Protein AF-A0A7W9GC64-F1 (afdb_monomer_lite)

InterPro domains:
  IPR036388 Winged helix-like DNA-binding domain superfamily [G3DSA:1.10.10.10] (1-69)
  IPR036390 Winged helix DNA-binding domain superfamily [SSF46785] (1-61)

pLDDT: mean 94.0, std 7.26, range [59.38, 98.75]

Sequence (69 aa):
MSAPALSRHLRVLRAGGLVQAEAGGSDARLRLYTLRQEPFAALQAWLDQVQAFWAEQLGSFKDHVERSR

Structure (mmCIF, N/CA/C/O backbone):
data_AF-A0A7W9GC64-F1
#
_entry.id   AF-A0A7W9GC64-F1
#
loop_
_atom_site.group_PDB
_atom_site.id
_atom_site.type_symbol
_atom_site.label_atom_id
_atom_site.label_alt_id
_atom_site.label_comp_id
_atom_site.label_asym_id
_atom_site.label_entity_id
_atom_site.label_seq_id
_atom_site.pdbx_PDB_ins_code
_atom_site.Cartn_x
_atom_site.Cartn_y
_atom_site.Cartn_z
_atom_site.occupancy
_atom_site.B_iso_or_equiv
_atom_site.auth_seq_id
_atom_site.auth_comp_id
_atom_site.auth_asym_id
_atom_site.auth_atom_id
_atom_site.pdbx_PDB_model_num
ATOM 1 N N . MET A 1 1 ? 13.013 15.948 -12.217 1.00 65.94 1 MET A N 1
ATOM 2 C CA . MET A 1 1 ? 13.617 14.650 -11.819 1.00 65.94 1 MET A CA 1
ATOM 3 C C . MET A 1 1 ? 14.543 14.169 -12.923 1.00 65.94 1 MET A C 1
ATOM 5 O O . MET A 1 1 ? 14.211 14.359 -14.083 1.00 65.94 1 MET A O 1
ATOM 9 N N . SER A 1 2 ? 15.682 13.565 -12.586 1.00 92.88 2 SER A N 1
ATOM 10 C CA . SER A 1 2 ? 16.622 13.022 -13.576 1.00 92.88 2 SER A CA 1
ATOM 11 C C . SER A 1 2 ? 16.244 11.593 -13.998 1.00 92.88 2 SER A C 1
ATOM 13 O O . SER A 1 2 ? 15.600 10.864 -13.237 1.00 92.88 2 SER A O 1
ATOM 15 N N . ALA A 1 3 ? 16.669 11.163 -15.191 1.00 90.00 3 ALA A N 1
ATOM 16 C CA . ALA A 1 3 ? 16.436 9.797 -15.676 1.00 90.00 3 ALA A CA 1
ATOM 17 C C . ALA A 1 3 ? 16.981 8.695 -14.730 1.00 90.00 3 ALA A C 1
ATOM 19 O O . ALA A 1 3 ? 16.283 7.695 -14.517 1.00 90.00 3 ALA A O 1
ATOM 20 N N . PRO A 1 4 ? 18.150 8.866 -14.070 1.00 94.38 4 PRO A N 1
ATOM 21 C CA . PRO A 1 4 ? 18.610 7.930 -13.042 1.00 94.38 4 PRO A CA 1
ATOM 22 C C . PRO A 1 4 ? 17.692 7.859 -11.813 1.00 94.38 4 PRO A C 1
ATOM 24 O O . PRO A 1 4 ? 17.475 6.772 -11.273 1.00 94.38 4 PRO A O 1
ATOM 27 N N . ALA A 1 5 ? 17.133 8.993 -11.373 1.00 95.88 5 ALA A N 1
ATOM 28 C CA . ALA A 1 5 ? 16.208 9.032 -10.239 1.00 95.88 5 ALA A CA 1
ATOM 29 C C . ALA A 1 5 ? 14.885 8.324 -10.570 1.00 95.88 5 ALA A C 1
ATOM 31 O O . ALA A 1 5 ? 14.422 7.490 -9.794 1.00 95.88 5 ALA A O 1
ATOM 32 N N . LEU A 1 6 ? 14.325 8.576 -11.757 1.00 94.19 6 LEU A N 1
ATOM 33 C CA . LEU A 1 6 ? 13.116 7.895 -12.225 1.00 94.19 6 LEU A CA 1
ATOM 34 C C . LEU A 1 6 ? 13.322 6.376 -12.335 1.00 94.19 6 LEU A C 1
ATOM 36 O O . LEU A 1 6 ? 12.505 5.606 -11.839 1.00 94.19 6 LEU A O 1
ATOM 40 N N . SER A 1 7 ? 14.451 5.939 -12.903 1.00 93.38 7 SER A N 1
ATOM 41 C CA . SER A 1 7 ? 14.793 4.511 -13.006 1.00 93.38 7 SER A CA 1
ATOM 42 C C . SER A 1 7 ? 14.906 3.840 -11.635 1.00 93.38 7 SER A C 1
ATOM 44 O O . SER A 1 7 ? 14.508 2.687 -11.465 1.00 93.38 7 SER A O 1
ATOM 46 N N . ARG A 1 8 ? 15.430 4.562 -10.635 1.00 95.69 8 ARG A N 1
ATOM 47 C CA . ARG A 1 8 ? 15.493 4.083 -9.251 1.00 95.69 8 ARG A CA 1
ATOM 48 C C . ARG A 1 8 ? 14.095 3.920 -8.656 1.00 95.69 8 ARG A C 1
ATOM 50 O O . ARG A 1 8 ? 13.823 2.865 -8.092 1.00 95.69 8 ARG A O 1
ATOM 57 N N . HIS A 1 9 ? 13.213 4.907 -8.819 1.00 96.19 9 HIS A N 1
ATOM 58 C CA . HIS A 1 9 ? 11.830 4.811 -8.342 1.00 96.19 9 HIS A CA 1
ATOM 59 C C . HIS A 1 9 ? 11.080 3.654 -9.004 1.00 96.19 9 HIS A C 1
ATOM 61 O O . HIS A 1 9 ? 10.506 2.830 -8.301 1.00 96.19 9 HIS A O 1
ATOM 67 N N . LEU A 1 10 ? 11.153 3.520 -10.331 1.00 96.00 10 LEU A N 1
ATOM 68 C CA . LEU A 1 10 ? 10.496 2.426 -11.053 1.00 96.00 10 LEU A CA 1
ATOM 69 C C . LEU A 1 10 ? 11.006 1.049 -10.616 1.00 96.00 10 LEU A C 1
ATOM 71 O O . LEU A 1 10 ? 10.221 0.108 -10.518 1.00 96.00 10 LEU A O 1
ATOM 75 N N . ARG A 1 11 ? 12.299 0.923 -10.289 1.00 95.50 11 ARG A N 1
ATOM 76 C CA . ARG A 1 11 ? 12.847 -0.316 -9.724 1.00 95.50 11 ARG A CA 1
ATOM 77 C C . ARG A 1 11 ? 12.223 -0.645 -8.369 1.00 95.50 11 ARG A C 1
ATOM 79 O O . ARG A 1 11 ? 11.830 -1.787 -8.165 1.00 95.50 11 ARG A O 1
ATOM 86 N N . VAL A 1 12 ? 12.129 0.333 -7.468 1.00 97.69 12 VAL A N 1
ATOM 87 C CA . VAL A 1 12 ? 11.532 0.143 -6.134 1.00 97.69 12 VAL A CA 1
ATOM 88 C C . VAL A 1 12 ? 10.048 -0.200 -6.248 1.00 97.69 12 VAL A C 1
ATOM 90 O O . VAL A 1 12 ? 9.605 -1.182 -5.663 1.00 97.69 12 VAL A O 1
ATOM 93 N N . LEU A 1 13 ? 9.297 0.547 -7.060 1.00 97.00 13 LEU A N 1
ATOM 94 C CA . LEU A 1 13 ? 7.870 0.306 -7.278 1.00 97.00 13 LEU A CA 1
ATOM 95 C C . LEU A 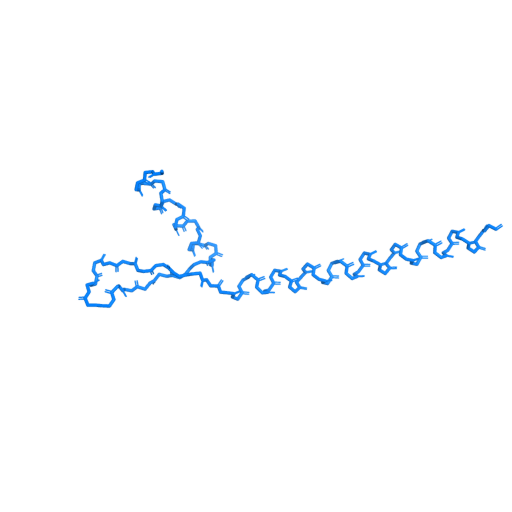1 13 ? 7.613 -1.079 -7.882 1.00 97.00 13 LEU A C 1
ATOM 97 O O . LEU A 1 13 ? 6.675 -1.761 -7.478 1.00 97.00 13 LEU A O 1
ATOM 101 N N . ARG A 1 14 ? 8.458 -1.519 -8.824 1.00 96.25 14 ARG A N 1
ATOM 102 C CA . ARG A 1 14 ? 8.352 -2.855 -9.421 1.00 96.25 14 ARG A CA 1
ATOM 103 C C . ARG A 1 14 ? 8.698 -3.950 -8.416 1.00 96.25 14 ARG A C 1
ATOM 105 O O . ARG A 1 14 ? 7.999 -4.954 -8.367 1.00 96.25 14 ARG A O 1
ATOM 112 N N . ALA A 1 15 ? 9.752 -3.765 -7.621 1.00 96.94 15 ALA A N 1
ATOM 113 C CA . ALA A 1 15 ? 10.131 -4.712 -6.571 1.00 96.94 15 ALA A CA 1
ATOM 114 C C . ALA A 1 15 ? 9.034 -4.848 -5.501 1.00 96.94 15 ALA A C 1
ATOM 116 O O . ALA A 1 15 ? 8.774 -5.950 -5.035 1.00 96.94 15 ALA A O 1
ATOM 117 N N . GLY A 1 16 ? 8.348 -3.748 -5.176 1.00 95.88 16 GLY A N 1
ATOM 118 C CA . GLY A 1 16 ? 7.166 -3.740 -4.310 1.00 95.88 16 GLY A CA 1
ATOM 119 C C . GLY A 1 16 ? 5.875 -4.213 -4.987 1.00 95.88 16 GLY A C 1
ATOM 120 O O . GLY A 1 16 ? 4.821 -4.187 -4.364 1.00 95.88 16 GLY A O 1
ATOM 121 N N . GLY A 1 17 ? 5.921 -4.606 -6.264 1.00 96.19 17 GLY A N 1
ATOM 122 C CA . GLY A 1 17 ? 4.757 -5.095 -7.001 1.00 96.19 17 GLY A CA 1
ATOM 123 C C . GLY A 1 17 ? 3.680 -4.043 -7.283 1.00 96.19 17 GLY A C 1
ATOM 124 O O . GLY A 1 17 ? 2.584 -4.424 -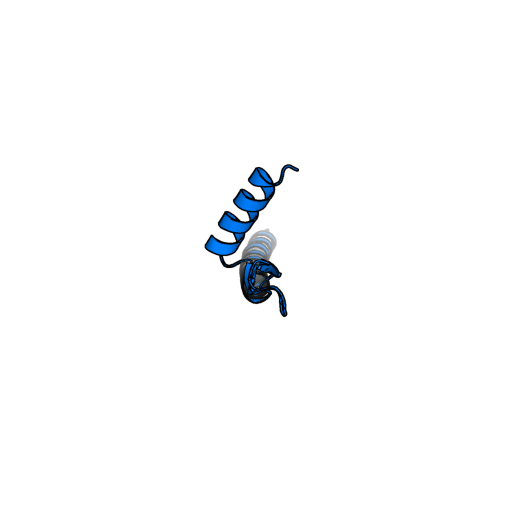7.684 1.00 96.19 17 GLY A O 1
ATOM 125 N N . LEU A 1 18 ? 3.965 -2.750 -7.106 1.00 97.19 18 LEU A N 1
ATOM 126 C CA . LEU A 1 18 ? 3.018 -1.650 -7.343 1.00 97.19 18 LEU A CA 1
ATOM 127 C C . LEU A 1 18 ? 2.887 -1.296 -8.827 1.00 97.19 18 LEU A C 1
ATOM 129 O O . LEU A 1 18 ? 1.883 -0.729 -9.253 1.00 97.19 18 LEU A O 1
ATOM 133 N N . VAL A 1 19 ? 3.905 -1.630 -9.619 1.00 97.00 19 VAL A N 1
ATOM 134 C CA . VAL A 1 19 ? 3.895 -1.479 -11.076 1.00 97.00 19 VAL A CA 1
ATOM 135 C C . VAL A 1 19 ? 4.342 -2.769 -11.749 1.00 97.00 19 VAL A C 1
ATOM 137 O O . VAL A 1 19 ? 5.169 -3.509 -11.209 1.00 97.00 19 VAL A O 1
ATOM 140 N N . GLN A 1 20 ? 3.849 -3.000 -12.959 1.00 96.12 20 GLN A N 1
ATOM 141 C CA . GLN A 1 20 ? 4.374 -4.008 -13.876 1.00 96.12 20 GLN A CA 1
ATOM 142 C C . GLN A 1 20 ? 5.097 -3.343 -15.044 1.00 96.12 20 GLN A C 1
ATOM 144 O O . GLN A 1 20 ? 4.931 -2.150 -15.289 1.00 96.12 20 GLN A O 1
ATOM 149 N N . ALA A 1 21 ? 5.961 -4.106 -15.714 1.00 94.12 21 ALA A N 1
ATOM 150 C CA . ALA A 1 21 ? 6.757 -3.626 -16.833 1.00 94.12 21 ALA A CA 1
ATOM 151 C C . ALA A 1 21 ? 6.585 -4.559 -18.029 1.00 94.12 21 ALA A C 1
ATOM 153 O O . ALA A 1 21 ? 6.908 -5.744 -17.930 1.00 94.12 21 ALA A O 1
ATOM 154 N N . GLU A 1 22 ? 6.157 -4.005 -19.154 1.00 92.12 22 GLU A N 1
ATOM 155 C CA . GLU A 1 22 ? 5.898 -4.729 -20.398 1.00 92.12 22 GLU A CA 1
ATOM 156 C C . GLU A 1 22 ? 6.750 -4.154 -21.535 1.00 92.12 22 GLU A C 1
ATOM 158 O O . GLU A 1 22 ? 7.216 -3.012 -21.466 1.00 92.12 22 GLU A O 1
ATOM 163 N N . ALA A 1 23 ? 7.011 -4.959 -22.568 1.00 88.19 23 ALA A N 1
ATOM 164 C CA . ALA A 1 23 ? 7.698 -4.477 -23.763 1.00 88.19 23 ALA A CA 1
ATOM 165 C C . ALA A 1 23 ? 6.815 -3.448 -24.486 1.00 88.19 23 ALA A C 1
ATOM 167 O O . ALA A 1 23 ? 5.603 -3.631 -24.596 1.00 88.19 23 ALA A O 1
ATOM 168 N N . GLY A 1 24 ? 7.414 -2.357 -24.964 1.00 78.38 24 GLY A N 1
ATOM 169 C CA . GLY A 1 24 ? 6.691 -1.272 -25.625 1.00 78.38 24 GLY A CA 1
ATOM 170 C C . GLY A 1 24 ? 6.275 -1.611 -27.052 1.00 78.38 24 GLY A C 1
ATOM 171 O O . GLY A 1 24 ? 6.831 -1.061 -27.998 1.00 78.38 24 GLY A O 1
ATOM 172 N N . GLY A 1 25 ? 5.291 -2.501 -27.201 1.00 80.00 25 GLY A N 1
ATOM 173 C CA . GLY A 1 25 ? 4.685 -2.853 -28.486 1.00 80.00 25 GLY A CA 1
ATOM 174 C C . GLY A 1 25 ? 5.729 -3.198 -29.551 1.00 80.00 25 GLY A C 1
ATOM 175 O O . GLY A 1 25 ? 6.465 -4.172 -29.412 1.00 80.00 25 GLY A O 1
ATOM 176 N N . SER A 1 26 ? 5.795 -2.380 -30.603 1.00 82.62 26 SER A N 1
ATOM 177 C CA . SER A 1 26 ? 6.673 -2.582 -31.763 1.00 82.62 26 SER A CA 1
ATOM 178 C C . SER A 1 26 ? 8.162 -2.310 -31.505 1.00 82.62 26 SER A C 1
ATOM 180 O O . SER A 1 26 ? 8.989 -2.752 -32.299 1.00 82.62 26 SER A O 1
ATOM 182 N N . ASP A 1 27 ? 8.530 -1.601 -30.429 1.00 87.75 27 ASP A N 1
ATOM 183 C CA . ASP A 1 27 ? 9.934 -1.394 -30.044 1.00 87.75 27 ASP A CA 1
ATOM 184 C C . ASP A 1 27 ? 10.245 -2.126 -28.733 1.00 87.75 27 ASP A C 1
ATOM 186 O O . ASP A 1 27 ? 9.983 -1.645 -27.628 1.00 87.75 27 ASP A O 1
ATOM 190 N N . ALA A 1 28 ? 10.880 -3.292 -28.861 1.00 83.06 28 ALA A N 1
ATOM 191 C CA . ALA A 1 28 ? 11.272 -4.137 -27.736 1.00 83.06 28 ALA A CA 1
ATOM 192 C C . ALA A 1 28 ? 12.301 -3.486 -26.785 1.00 83.06 28 ALA A C 1
ATOM 194 O O . ALA A 1 28 ? 12.549 -4.011 -25.697 1.00 83.06 28 ALA A O 1
ATOM 195 N N . ARG A 1 29 ? 12.909 -2.351 -27.162 1.00 87.62 29 ARG A N 1
ATOM 196 C CA . ARG A 1 29 ? 13.827 -1.590 -26.295 1.00 87.62 29 ARG A CA 1
ATOM 197 C C . ARG A 1 29 ? 13.079 -0.704 -25.303 1.00 87.62 29 ARG A C 1
ATOM 199 O O . ARG A 1 29 ? 13.657 -0.298 -24.294 1.00 87.62 29 ARG A O 1
ATOM 206 N N . LEU A 1 30 ? 11.809 -0.405 -25.570 1.00 89.31 30 LEU A N 1
ATOM 207 C CA . LEU A 1 30 ? 10.970 0.378 -24.675 1.00 89.31 30 LEU A CA 1
ATOM 208 C C . LEU A 1 30 ? 10.378 -0.514 -23.584 1.00 89.31 30 LEU A C 1
ATOM 210 O O . LEU A 1 30 ? 9.993 -1.660 -23.819 1.00 89.31 30 LEU A O 1
ATOM 214 N N . ARG A 1 31 ? 10.286 0.037 -22.371 1.00 91.25 31 ARG A N 1
ATOM 215 C CA . ARG A 1 31 ? 9.573 -0.580 -21.251 1.00 91.25 31 ARG A CA 1
ATOM 216 C C . ARG A 1 31 ? 8.421 0.317 -20.841 1.00 91.25 31 ARG A C 1
ATOM 218 O O . ARG A 1 31 ? 8.654 1.425 -20.361 1.00 91.25 31 ARG A O 1
ATOM 225 N N . LEU A 1 32 ? 7.201 -0.174 -21.018 1.00 93.25 32 LEU A N 1
ATOM 226 C CA . LEU A 1 32 ? 5.998 0.477 -20.521 1.00 93.25 32 LEU A CA 1
ATOM 227 C C . LEU A 1 32 ? 5.775 0.033 -19.081 1.00 93.25 32 LEU A C 1
ATOM 229 O O . LEU A 1 32 ? 5.766 -1.162 -18.798 1.00 93.25 32 LEU A O 1
ATOM 233 N N . TYR A 1 33 ? 5.636 1.000 -18.179 1.00 94.81 33 TYR A N 1
ATOM 234 C CA . TYR A 1 33 ? 5.325 0.747 -16.778 1.00 94.81 33 TYR A CA 1
ATOM 235 C C . TYR A 1 33 ? 3.880 1.140 -16.508 1.00 94.81 33 TYR A C 1
ATOM 237 O O . TYR A 1 33 ? 3.500 2.286 -16.749 1.00 94.81 33 TYR A O 1
ATOM 245 N N . THR A 1 34 ? 3.094 0.207 -15.987 1.00 95.75 34 THR A N 1
ATOM 246 C CA . THR A 1 34 ? 1.690 0.421 -15.626 1.00 95.75 34 THR A CA 1
ATOM 247 C C . THR A 1 34 ? 1.486 0.127 -14.149 1.00 95.75 34 THR A C 1
ATOM 249 O O . THR A 1 34 ? 2.134 -0.753 -13.578 1.00 95.75 34 THR A O 1
ATOM 252 N N . LEU A 1 35 ? 0.611 0.900 -13.505 1.00 96.88 35 LEU A N 1
ATOM 253 C CA . LEU A 1 35 ? 0.212 0.646 -12.124 1.00 96.88 35 LEU A CA 1
ATOM 254 C C . LEU A 1 35 ? -0.607 -0.638 -12.052 1.00 96.88 35 LEU A C 1
ATOM 256 O O . LEU A 1 35 ? -1.492 -0.868 -12.874 1.00 96.88 35 LEU A O 1
ATOM 260 N N . ARG A 1 36 ? -0.328 -1.438 -11.028 1.00 97.31 36 ARG A N 1
ATOM 261 C CA . ARG A 1 36 ? -1.144 -2.591 -10.662 1.00 97.31 36 ARG A CA 1
ATOM 262 C C . ARG A 1 36 ? -2.210 -2.131 -9.687 1.00 97.31 36 ARG A C 1
ATOM 264 O O . ARG A 1 36 ? -1.866 -1.540 -8.670 1.00 97.31 36 ARG A O 1
ATOM 271 N N . GLN A 1 37 ? -3.481 -2.360 -9.997 1.00 97.19 37 GLN A N 1
ATOM 272 C CA . GLN A 1 37 ? -4.590 -1.889 -9.159 1.00 97.19 37 GLN A CA 1
ATOM 273 C C . GLN A 1 37 ? -4.792 -2.775 -7.924 1.00 97.19 37 GLN A C 1
ATOM 275 O O . GLN A 1 37 ? -5.202 -2.296 -6.868 1.00 97.19 37 GLN A O 1
ATOM 280 N N . GLU A 1 38 ? -4.459 -4.059 -8.034 1.00 97.12 38 GLU A N 1
ATOM 281 C CA . GLU A 1 38 ? -4.743 -5.080 -7.028 1.00 97.12 38 GLU A CA 1
ATOM 282 C C . GLU A 1 38 ? -4.102 -4.785 -5.659 1.00 97.12 38 GLU A C 1
ATOM 284 O O . GLU A 1 38 ? -4.806 -4.892 -4.653 1.00 97.12 38 GLU A O 1
ATOM 289 N N . PRO A 1 39 ? -2.822 -4.359 -5.562 1.00 96.62 39 PRO A N 1
ATOM 290 C CA . PRO A 1 39 ? -2.211 -4.019 -4.276 1.00 96.62 39 PRO A CA 1
ATOM 291 C C . PRO A 1 39 ? -2.906 -2.854 -3.561 1.00 96.62 39 PRO A C 1
ATOM 293 O O . PRO A 1 39 ? -3.002 -2.859 -2.336 1.00 96.62 39 PRO A O 1
ATOM 296 N N . PHE A 1 40 ? -3.410 -1.866 -4.308 1.00 96.94 40 PHE A N 1
ATOM 297 C CA . PHE A 1 40 ? -4.109 -0.717 -3.727 1.00 96.94 40 PHE A CA 1
ATOM 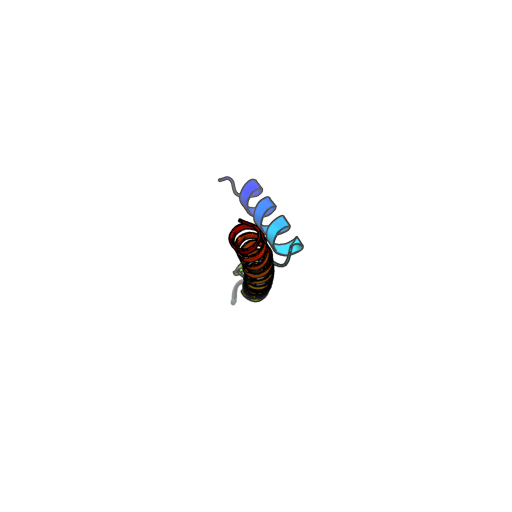298 C C . PHE A 1 40 ? -5.507 -1.099 -3.245 1.00 96.94 40 PHE A C 1
ATOM 300 O O . PHE A 1 40 ? -5.905 -0.685 -2.161 1.00 96.94 40 PHE A O 1
ATOM 307 N N . ALA A 1 41 ? -6.224 -1.933 -4.004 1.00 97.50 41 ALA A N 1
ATOM 308 C CA . ALA A 1 41 ? -7.518 -2.462 -3.581 1.00 97.50 41 ALA A CA 1
ATOM 309 C C . ALA A 1 41 ? -7.390 -3.312 -2.305 1.00 97.50 41 ALA A C 1
ATOM 311 O O . ALA A 1 41 ? -8.178 -3.154 -1.375 1.00 97.50 41 ALA A O 1
ATOM 312 N N . ALA A 1 42 ? -6.362 -4.163 -2.225 1.00 96.88 42 ALA A N 1
ATOM 313 C CA . ALA A 1 42 ? -6.077 -4.950 -1.028 1.00 96.88 42 ALA A CA 1
ATOM 314 C C . ALA A 1 42 ? -5.739 -4.066 0.185 1.00 96.88 42 ALA A C 1
ATOM 316 O O . ALA A 1 42 ? -6.241 -4.310 1.282 1.00 96.88 42 ALA A O 1
ATOM 317 N N . LEU A 1 43 ? -4.927 -3.020 -0.011 1.00 97.12 43 LEU A N 1
ATOM 318 C CA . LEU A 1 43 ? -4.614 -2.053 1.041 1.00 97.12 43 LEU A CA 1
ATOM 319 C C . LEU A 1 43 ? -5.872 -1.328 1.533 1.00 97.12 43 LEU A C 1
ATOM 321 O O . LEU A 1 43 ? -6.060 -1.206 2.740 1.00 97.12 43 LEU A O 1
ATOM 325 N N . GLN A 1 44 ? -6.732 -0.875 0.618 1.00 98.38 44 GLN A N 1
ATOM 326 C CA . GLN A 1 44 ? -7.980 -0.204 0.977 1.00 98.38 44 GLN A CA 1
ATOM 327 C C . GLN A 1 44 ? -8.886 -1.126 1.796 1.00 98.38 44 GLN A C 1
ATOM 329 O O . GLN A 1 44 ? -9.323 -0.743 2.875 1.00 98.38 44 GLN A O 1
ATOM 334 N N . ALA A 1 45 ? -9.083 -2.368 1.347 1.00 98.44 45 ALA A N 1
ATOM 335 C CA . ALA A 1 45 ? -9.903 -3.339 2.067 1.00 98.44 45 ALA A CA 1
ATOM 336 C C . ALA A 1 45 ? -9.379 -3.610 3.488 1.00 98.44 45 ALA A C 1
ATOM 338 O O . ALA A 1 45 ? -10.161 -3.754 4.426 1.00 98.44 45 ALA A O 1
ATOM 339 N N . TRP A 1 46 ? -8.056 -3.663 3.667 1.00 98.44 46 TRP A N 1
ATOM 340 C CA . TRP A 1 46 ? -7.455 -3.800 4.993 1.00 98.44 46 TRP A CA 1
ATOM 341 C C . TRP A 1 46 ? -7.677 -2.556 5.865 1.00 98.44 46 TRP A C 1
ATOM 343 O O . TRP A 1 46 ? -8.025 -2.687 7.039 1.00 98.44 46 TRP A O 1
ATOM 353 N N . LEU A 1 47 ? -7.519 -1.351 5.306 1.00 98.69 47 LEU A N 1
ATOM 354 C CA . LEU A 1 47 ? -7.787 -0.104 6.027 1.00 98.69 47 LEU A CA 1
ATOM 355 C C . LEU A 1 47 ? -9.244 -0.026 6.492 1.00 98.69 47 LEU A C 1
ATOM 357 O O . LEU A 1 47 ? -9.483 0.324 7.647 1.00 98.69 47 LEU A O 1
ATOM 361 N N . ASP A 1 48 ? -10.190 -0.413 5.637 1.00 98.75 48 ASP A N 1
ATOM 362 C CA . ASP A 1 48 ? -11.618 -0.425 5.965 1.00 98.75 48 ASP A CA 1
ATOM 363 C C . ASP A 1 48 ? -11.905 -1.358 7.155 1.00 98.75 48 ASP A C 1
ATOM 365 O O . ASP A 1 48 ? -12.635 -0.995 8.078 1.00 98.75 48 ASP A O 1
ATOM 369 N N . GLN A 1 49 ? -11.271 -2.536 7.190 1.00 98.56 49 GLN A N 1
ATOM 370 C CA . GLN A 1 49 ? -11.396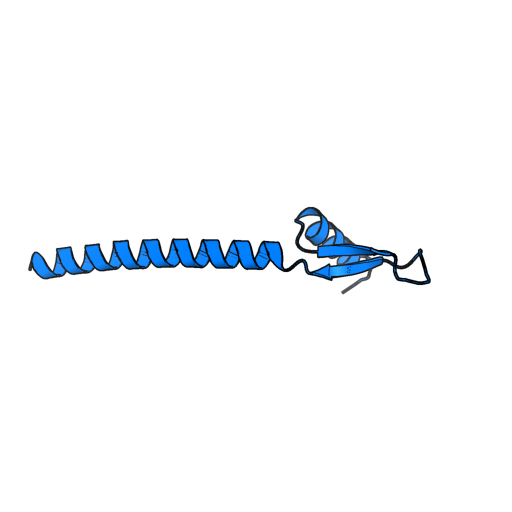 -3.483 8.306 1.00 98.56 49 GLN A CA 1
ATOM 371 C C . GLN A 1 49 ? -10.837 -2.914 9.613 1.00 98.56 49 GLN A C 1
ATOM 373 O O . GLN A 1 49 ? -11.476 -3.016 10.660 1.00 98.56 49 GLN A O 1
ATOM 378 N N . VAL A 1 50 ? -9.654 -2.298 9.563 1.00 98.62 50 VAL A N 1
ATOM 379 C CA . VAL A 1 50 ? -9.029 -1.686 10.743 1.00 98.62 50 VAL A CA 1
ATOM 380 C C . VAL A 1 50 ? -9.881 -0.531 11.269 1.00 98.62 50 VAL A C 1
ATOM 382 O O . VAL A 1 50 ? -10.071 -0.408 12.479 1.00 98.62 50 VAL A O 1
ATOM 385 N N . GLN A 1 51 ? -10.425 0.299 10.379 1.00 98.62 51 GLN A N 1
ATOM 386 C CA . GLN A 1 51 ? -11.313 1.397 10.756 1.00 98.62 51 GLN A CA 1
ATOM 387 C C . GLN A 1 51 ? -12.602 0.890 11.403 1.00 98.62 51 GLN A C 1
ATOM 389 O O . GLN A 1 51 ? -12.988 1.404 12.453 1.00 98.62 51 GLN A O 1
ATOM 394 N N . ALA A 1 52 ? -13.234 -0.135 10.824 1.00 98.62 52 ALA A N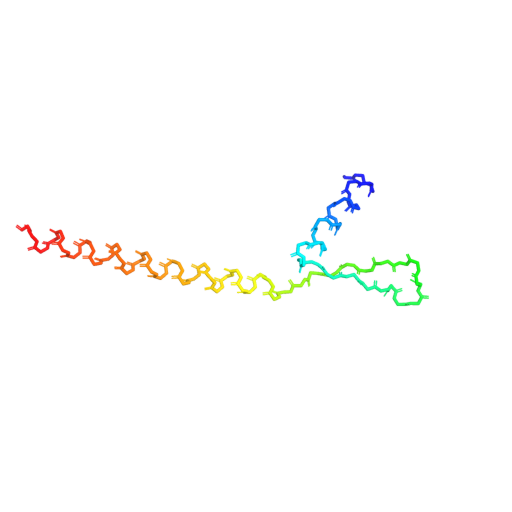 1
ATOM 395 C CA . ALA A 1 52 ? -14.438 -0.744 11.382 1.00 98.62 52 ALA A CA 1
ATOM 396 C C . ALA A 1 52 ? -14.189 -1.313 12.786 1.00 98.62 52 ALA A C 1
ATOM 398 O O . ALA A 1 52 ? -14.954 -1.026 13.707 1.00 98.62 52 ALA A O 1
ATOM 399 N N . PHE A 1 53 ? -13.079 -2.035 12.969 1.00 98.50 53 PHE A N 1
ATOM 400 C CA . PHE A 1 53 ? -12.674 -2.565 14.270 1.00 98.50 53 PHE A CA 1
ATOM 401 C C . PHE A 1 53 ? -12.556 -1.457 15.324 1.00 98.50 53 PHE A C 1
ATOM 403 O O . PHE A 1 53 ? -13.166 -1.537 16.389 1.00 98.50 53 PHE A O 1
ATOM 410 N N . TRP A 1 54 ? -11.807 -0.390 15.035 1.00 98.50 54 TRP A N 1
ATOM 411 C CA . TRP A 1 54 ? -11.622 0.691 16.006 1.00 98.50 54 TRP A CA 1
ATOM 412 C C . TRP A 1 54 ? -12.907 1.465 16.286 1.00 98.50 54 TRP A C 1
ATOM 414 O O . TRP A 1 54 ? -13.138 1.847 17.433 1.00 98.50 54 TRP A O 1
ATOM 424 N N . ALA A 1 55 ? -13.750 1.675 15.274 1.00 98.56 55 ALA A N 1
ATOM 425 C CA . ALA A 1 55 ? -15.046 2.317 15.456 1.00 98.56 55 ALA A CA 1
ATOM 426 C C . ALA A 1 55 ? -15.934 1.524 16.429 1.00 98.56 55 ALA A C 1
ATOM 428 O O . ALA A 1 55 ? -16.524 2.114 17.333 1.00 98.56 55 ALA A O 1
ATOM 429 N N . GLU A 1 56 ? -15.972 0.197 16.295 1.00 98.56 56 GLU A N 1
ATOM 430 C CA . GLU A 1 56 ? -16.710 -0.685 17.202 1.00 98.56 56 GLU A CA 1
ATOM 431 C C . GLU A 1 56 ? -16.151 -0.627 18.630 1.00 98.56 56 GLU A C 1
ATOM 433 O O . GLU A 1 56 ? -16.897 -0.382 19.579 1.00 98.56 56 GLU A O 1
ATOM 438 N N . GLN A 1 57 ? -14.834 -0.801 18.794 1.00 98.44 57 GLN A N 1
ATOM 439 C CA . GLN A 1 57 ? -14.208 -0.830 20.120 1.00 98.44 57 GLN A CA 1
ATOM 440 C C . GLN A 1 57 ? -14.388 0.497 20.866 1.00 98.44 57 GLN A C 1
ATOM 442 O O . GLN A 1 57 ? -14.754 0.514 22.044 1.00 98.44 57 GLN A O 1
ATOM 447 N N . LEU A 1 58 ? -14.165 1.622 20.182 1.00 98.50 58 LEU A N 1
ATOM 448 C CA . LEU A 1 58 ? -14.323 2.948 20.777 1.00 98.50 58 LEU A CA 1
ATOM 449 C C . LEU A 1 58 ? -15.795 3.282 21.046 1.00 98.50 58 LEU A C 1
ATOM 451 O O . LEU A 1 58 ? -16.091 3.914 22.061 1.00 98.50 58 LEU A O 1
ATOM 455 N N . 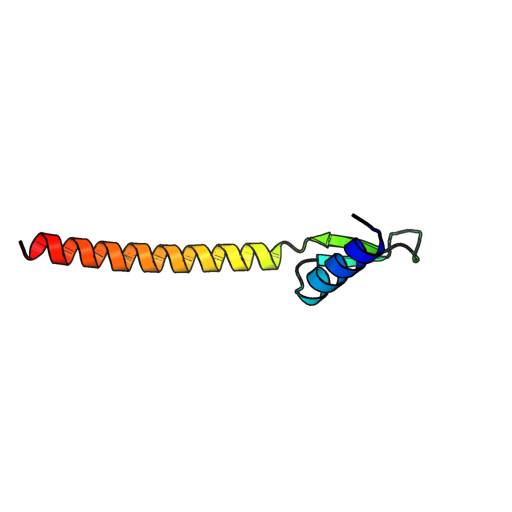GLY A 1 59 ? -16.714 2.823 20.190 1.00 98.31 59 GLY A N 1
ATOM 456 C CA . GLY A 1 59 ? -18.155 2.921 20.423 1.00 98.31 59 GLY A CA 1
ATOM 457 C C . GLY A 1 59 ? -18.582 2.175 21.688 1.00 98.31 59 GLY A C 1
ATOM 458 O O . GLY A 1 59 ? -19.161 2.772 22.591 1.00 98.31 59 GLY A O 1
ATOM 459 N N . SER A 1 60 ? -18.195 0.904 21.820 1.00 97.88 60 SER A N 1
ATOM 460 C CA . SER A 1 60 ? -18.496 0.103 23.015 1.00 97.88 60 SER A CA 1
ATOM 461 C C . SER A 1 60 ? -17.887 0.700 24.286 1.00 97.88 60 SER A C 1
ATOM 463 O O . SER A 1 60 ? -18.501 0.659 25.356 1.00 97.88 60 SER A O 1
ATOM 465 N N . PHE A 1 61 ? -16.672 1.247 24.197 1.00 98.06 61 PHE A N 1
ATOM 466 C CA . PHE A 1 61 ? -16.036 1.920 25.326 1.00 98.06 61 PHE A CA 1
ATOM 467 C C . PHE A 1 61 ? -16.832 3.152 25.769 1.00 98.06 61 PHE A C 1
ATOM 469 O O . PHE A 1 61 ? -17.110 3.306 26.960 1.00 98.06 61 PHE A O 1
ATOM 476 N N . LYS A 1 62 ? -17.252 3.994 24.818 1.00 97.94 62 LYS A N 1
ATOM 477 C CA . LYS A 1 62 ? -18.106 5.153 25.092 1.00 97.94 62 LYS A CA 1
ATOM 478 C C . LYS A 1 62 ? -19.390 4.731 25.815 1.00 97.94 62 LYS A C 1
ATOM 480 O O . LYS A 1 62 ? -19.672 5.256 26.891 1.00 97.94 62 LYS A O 1
ATOM 485 N N . ASP A 1 63 ? -20.103 3.735 25.291 1.00 98.00 63 ASP A N 1
ATOM 486 C CA . ASP A 1 63 ? -21.362 3.251 25.873 1.00 98.00 63 ASP A CA 1
ATOM 487 C C . ASP A 1 63 ? -21.186 2.693 27.294 1.00 98.00 63 ASP A C 1
ATOM 489 O O . ASP A 1 63 ? -22.087 2.764 28.133 1.00 98.00 63 ASP A O 1
ATOM 493 N N . HIS A 1 64 ? -20.037 2.080 27.591 1.00 97.31 64 HIS A N 1
ATOM 494 C CA . HIS A 1 64 ? -19.727 1.605 28.939 1.00 97.31 64 HIS A CA 1
ATOM 495 C C . HIS A 1 64 ? -19.529 2.765 29.923 1.00 97.31 64 HIS A C 1
ATOM 497 O O . HIS A 1 64 ? -20.074 2.733 31.029 1.00 97.31 64 HIS A O 1
ATOM 503 N N . VAL A 1 65 ? -18.783 3.795 29.516 1.00 97.75 65 VAL A N 1
ATOM 504 C CA . VAL A 1 65 ? -18.519 4.977 30.347 1.00 97.75 65 VAL A CA 1
ATOM 505 C C . VAL A 1 65 ? -19.801 5.769 30.598 1.00 97.75 65 VAL A C 1
ATOM 507 O O . VAL A 1 65 ? -20.043 6.186 31.727 1.00 97.75 65 VAL A O 1
ATOM 510 N N . GLU A 1 66 ? -20.648 5.935 29.582 1.00 97.44 66 GLU A N 1
ATOM 511 C CA . GLU A 1 66 ? -21.915 6.666 29.708 1.00 97.44 66 GLU A CA 1
ATOM 512 C C . GLU A 1 66 ? -22.938 5.941 30.592 1.00 97.44 66 GLU A C 1
ATOM 514 O O . GLU A 1 66 ? -23.684 6.601 31.306 1.00 97.44 66 GLU A O 1
ATOM 519 N N . ARG A 1 67 ? -22.951 4.599 30.604 1.00 93.44 67 ARG A N 1
ATOM 520 C CA . ARG A 1 67 ? -23.822 3.802 31.493 1.00 93.44 67 ARG A CA 1
ATOM 521 C C . ARG A 1 67 ? -23.342 3.725 32.940 1.00 93.44 67 ARG A C 1
ATOM 523 O O . ARG A 1 67 ? -24.139 3.433 33.823 1.00 93.44 67 ARG A O 1
ATOM 530 N N . SER A 1 68 ? -22.047 3.916 33.171 1.00 80.00 68 SER A N 1
ATOM 531 C CA . SER A 1 68 ? -21.439 3.862 34.508 1.00 80.00 68 SER A CA 1
ATOM 532 C C . SER A 1 68 ? -21.532 5.197 35.263 1.00 80.00 68 SER A C 1
ATOM 534 O O . SER A 1 68 ? -20.938 5.332 36.334 1.00 80.00 68 SER A O 1
ATOM 536 N N . ARG A 1 69 ? -22.239 6.182 34.700 1.00 59.38 69 ARG A N 1
ATOM 537 C CA . ARG A 1 69 ? -22.454 7.522 35.250 1.00 59.38 69 ARG A CA 1
ATOM 538 C C . ARG A 1 69 ? -23.907 7.703 35.671 1.00 59.38 69 ARG A C 1
ATOM 540 O O . ARG A 1 69 ? -24.107 8.384 36.700 1.00 59.38 69 ARG A O 1
#

Radius of gyration: 22.08 Å; chains: 1; bounding box: 42×20×67 Å

Organism: NCBI:txid882448

Foldseek 3Di:
DDPVVVVVVLVVCVVVVQWDWDQPPPHNVDIDIDGDCVVVVVVVVVVVVVVVVVVVVVVVVVVVVVVVD

Secondary structure (DSSP, 8-state):
--HHHHHHHHHHHHHTTSEEEEEETTEEEEEEEEE-SHHHHHHHHHHHHHHHHHHHHHHHHHHHHHHT-